Protein AF-A0A949NZ43-F1 (afdb_monomer_lite)

Radius of gyration: 20.37 Å; chains: 1; bounding box: 43×43×50 Å

Sequence (128 aa):
MEMEAECYLTSGSRLFDVVDTLIDVDPRVDKVRLESRLESIEDSKSILVLIDRALALLKNYPGEGERYYEILSKSYLVFVKYGESEILETMNLSRSTFFRDKKKAVTLLGVILWGFVIPDIKKSQIQI

Secondary structure (DSSP, 8-state):
--TTSTTTTTTTHHHHHHHHHHTTS-HHHHHHHHHHHHHHHHHHHHHHHHHHHHHHHHHTSTTTHHHHHHHHIIIII-SSPPPHHHHHHHTT--HHHHHHHHHHHHHHHHHHIIIIIHHHHHHHHT--

Structure (mmCIF, N/CA/C/O backbone):
data_AF-A0A949NZ43-F1
#
_entry.id   AF-A0A949NZ43-F1
#
loop_
_atom_site.group_PDB
_atom_site.id
_atom_site.type_symbol
_atom_site.label_atom_id
_atom_site.label_alt_id
_atom_site.label_comp_id
_atom_site.label_asym_id
_atom_site.label_entity_id
_atom_site.label_seq_id
_atom_site.pdbx_PDB_ins_code
_atom_site.Cartn_x
_atom_site.Cartn_y
_atom_site.Cartn_z
_atom_site.occupancy
_atom_site.B_iso_or_equiv
_atom_site.auth_seq_id
_atom_site.auth_comp_id
_atom_site.auth_asym_id
_atom_site.auth_atom_id
_atom_site.pdbx_PDB_model_num
ATOM 1 N N . MET A 1 1 ? -15.725 20.362 -19.764 1.00 46.91 1 MET A N 1
ATOM 2 C CA . MET A 1 1 ? -15.451 18.921 -19.608 1.00 46.91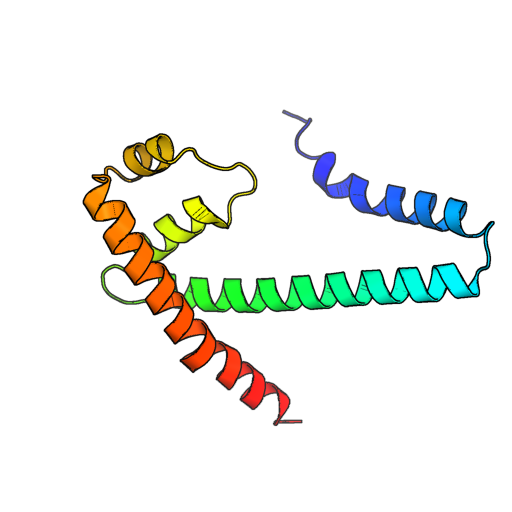 1 MET A CA 1
ATOM 3 C C . MET A 1 1 ? -14.817 18.487 -20.914 1.00 46.91 1 MET A C 1
ATOM 5 O O . MET A 1 1 ? -15.545 18.242 -21.852 1.00 46.91 1 MET A O 1
ATOM 9 N N . GLU A 1 2 ? -13.490 18.593 -21.004 1.00 46.75 2 GLU A N 1
ATOM 10 C CA . GLU A 1 2 ? -12.688 18.233 -22.198 1.00 46.75 2 GLU A CA 1
ATOM 11 C C . GLU A 1 2 ? -11.174 18.299 -21.900 1.00 46.75 2 GLU A C 1
ATOM 13 O O . GLU A 1 2 ? -10.379 17.659 -22.571 1.00 46.75 2 GLU A O 1
ATOM 18 N N . MET A 1 3 ? -10.764 18.966 -20.814 1.00 42.78 3 MET A N 1
ATOM 19 C CA . MET A 1 3 ? -9.352 19.114 -20.429 1.00 42.78 3 MET A CA 1
ATOM 20 C C . MET A 1 3 ? -8.718 17.865 -19.771 1.00 42.78 3 MET A C 1
ATOM 22 O O . MET A 1 3 ? -7.508 17.813 -19.584 1.00 42.78 3 MET A O 1
ATOM 26 N N . GLU A 1 4 ? -9.507 16.846 -19.409 1.00 46.94 4 GLU A N 1
ATOM 27 C CA . GLU A 1 4 ? -9.017 15.652 -18.690 1.00 46.94 4 GLU A CA 1
ATOM 28 C C . GLU A 1 4 ? -8.576 14.507 -19.621 1.00 46.94 4 GLU A C 1
ATOM 30 O O . GLU A 1 4 ? -7.865 13.604 -19.185 1.00 46.94 4 GLU A O 1
ATOM 35 N N . ALA A 1 5 ? -8.927 14.552 -20.911 1.00 44.78 5 ALA A N 1
ATOM 36 C CA . ALA A 1 5 ? -8.584 13.496 -21.871 1.00 44.78 5 ALA A CA 1
ATOM 37 C C . ALA A 1 5 ? -7.208 13.696 -22.541 1.00 44.78 5 ALA A C 1
ATOM 39 O O . ALA A 1 5 ? -6.562 12.728 -22.939 1.00 44.78 5 ALA A O 1
ATOM 40 N N . GLU A 1 6 ? -6.716 14.935 -22.622 1.00 41.78 6 GLU A N 1
ATOM 41 C CA . GLU A 1 6 ? -5.472 15.270 -23.336 1.00 41.78 6 GLU A CA 1
ATOM 42 C C . GLU A 1 6 ? -4.194 14.884 -22.566 1.00 41.78 6 GLU A C 1
ATOM 44 O O . GLU A 1 6 ? -3.139 14.644 -23.160 1.00 41.78 6 GLU A O 1
ATOM 49 N N . CYS A 1 7 ? -4.275 14.745 -21.238 1.00 43.00 7 CYS A N 1
ATOM 50 C CA . CYS A 1 7 ? -3.116 14.405 -20.407 1.00 43.00 7 CYS A CA 1
ATOM 51 C C . CYS A 1 7 ? -2.701 12.923 -20.530 1.00 43.00 7 CYS A C 1
ATOM 53 O O . CYS A 1 7 ? -1.537 12.582 -20.322 1.00 43.00 7 CYS A O 1
ATOM 55 N N . TYR A 1 8 ? -3.620 12.040 -20.937 1.00 43.44 8 TYR A N 1
ATOM 56 C CA . TYR A 1 8 ? -3.359 10.598 -21.035 1.00 43.44 8 TYR A CA 1
ATOM 57 C C . TYR A 1 8 ? -2.702 10.165 -22.353 1.00 43.44 8 TYR A C 1
ATOM 59 O O . TYR A 1 8 ? -2.080 9.105 -22.396 1.00 43.44 8 TYR A O 1
ATOM 67 N N . LEU A 1 9 ? -2.784 10.976 -23.413 1.00 45.75 9 LEU A N 1
ATOM 68 C CA . LEU A 1 9 ? -2.269 10.616 -24.744 1.00 45.75 9 LEU A CA 1
ATOM 69 C C . LEU A 1 9 ? -0.952 11.325 -25.109 1.00 45.75 9 LEU A C 1
ATOM 71 O O . LEU A 1 9 ? -0.195 10.834 -25.943 1.00 45.75 9 LEU A O 1
ATOM 75 N N . THR A 1 10 ? -0.617 12.433 -24.443 1.00 43.03 10 THR A N 1
ATOM 76 C CA . THR A 1 10 ? 0.499 13.309 -24.856 1.00 43.03 10 THR A CA 1
ATOM 77 C C . THR A 1 10 ? 1.888 12.848 -24.367 1.00 43.03 10 THR A C 1
ATOM 79 O O . THR A 1 10 ? 2.912 13.385 -24.792 1.00 43.03 10 THR A O 1
ATOM 82 N N . SER A 1 11 ? 1.971 11.828 -23.503 1.00 47.66 11 SER A N 1
ATOM 83 C CA . SER A 1 11 ? 3.257 11.343 -22.958 1.00 47.66 11 SER A CA 1
ATOM 84 C C . SER A 1 11 ? 4.116 10.557 -23.957 1.00 47.66 11 SER A C 1
ATOM 86 O O . SER A 1 11 ? 5.326 10.466 -23.766 1.00 47.66 11 SER A O 1
ATOM 88 N N . GLY A 1 12 ? 3.523 9.998 -25.018 1.00 49.03 12 GLY A N 1
ATOM 89 C CA . GLY A 1 12 ? 4.253 9.201 -26.011 1.00 49.03 12 GLY A CA 1
ATOM 90 C C . GLY A 1 12 ? 5.008 10.053 -27.031 1.00 49.03 12 GLY A C 1
ATOM 91 O O . GLY A 1 12 ? 6.197 9.843 -27.249 1.00 49.03 12 GLY A O 1
ATOM 92 N N . SER A 1 13 ? 4.342 11.052 -27.615 1.00 48.06 13 SER A N 1
ATOM 93 C CA . SER A 1 13 ? 4.901 11.857 -28.713 1.00 48.06 13 SER A CA 1
ATOM 94 C C . SER A 1 13 ? 6.099 12.708 -28.283 1.00 48.06 13 SER A C 1
ATOM 96 O O . SER A 1 13 ? 7.092 12.769 -28.995 1.00 48.06 13 SER A O 1
ATOM 98 N N . ARG A 1 14 ? 6.074 13.265 -27.064 1.00 55.22 14 ARG A N 1
ATOM 99 C CA . ARG A 1 14 ? 7.196 14.060 -26.529 1.00 55.22 14 ARG A CA 1
ATOM 100 C C . ARG A 1 14 ? 8.450 13.232 -26.252 1.00 55.22 14 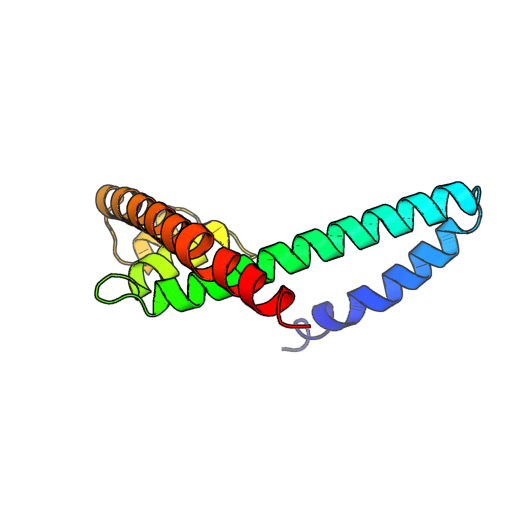ARG A C 1
ATOM 102 O O . ARG A 1 14 ? 9.543 13.780 -26.222 1.00 55.22 14 ARG A O 1
ATOM 109 N N . LEU A 1 15 ? 8.302 11.928 -26.011 1.00 55.16 15 LEU A N 1
ATOM 110 C CA . LEU A 1 15 ? 9.432 11.034 -25.768 1.00 55.16 15 LEU A CA 1
ATOM 111 C C . LEU A 1 15 ? 10.207 10.766 -27.060 1.00 55.16 15 LEU A C 1
ATOM 113 O O . LEU A 1 15 ? 11.430 10.779 -27.017 1.00 55.16 15 LEU A O 1
ATOM 117 N N . PHE A 1 16 ? 9.511 10.590 -28.188 1.00 56.31 16 PHE A N 1
ATOM 118 C CA . PHE A 1 16 ? 10.148 10.447 -29.500 1.00 56.31 16 PHE A CA 1
ATOM 119 C C . PHE A 1 16 ? 10.861 11.734 -29.929 1.00 56.31 16 PHE A C 1
ATOM 121 O O . PHE A 1 16 ? 12.014 11.659 -30.337 1.00 56.31 16 PHE A O 1
ATOM 128 N N . ASP A 1 17 ? 10.250 12.905 -29.715 1.00 57.34 17 ASP A N 1
ATOM 129 C CA . ASP A 1 17 ? 10.888 14.198 -30.016 1.00 57.34 17 ASP A CA 1
ATOM 130 C C . ASP A 1 17 ? 12.140 14.448 -29.150 1.00 57.34 17 ASP A C 1
ATOM 132 O O . ASP A 1 17 ? 13.156 14.950 -29.627 1.00 57.34 17 ASP A O 1
ATOM 136 N N . VAL A 1 18 ? 12.105 14.064 -27.865 1.00 61.53 18 VAL A N 1
ATOM 137 C CA . VAL A 1 18 ? 13.271 14.159 -26.967 1.00 61.53 18 VAL A CA 1
ATOM 138 C C . VAL A 1 18 ? 14.358 13.158 -27.365 1.00 61.53 18 VAL A C 1
ATOM 140 O O . VAL A 1 18 ? 15.538 13.500 -27.300 1.00 61.53 18 VAL A O 1
ATOM 143 N N . VAL A 1 19 ? 13.977 11.953 -27.804 1.00 59.47 19 VAL A N 1
ATOM 144 C CA . VAL A 1 19 ? 14.907 10.957 -28.355 1.00 59.47 19 VAL A CA 1
ATOM 145 C C . VAL A 1 19 ? 15.590 11.503 -29.610 1.00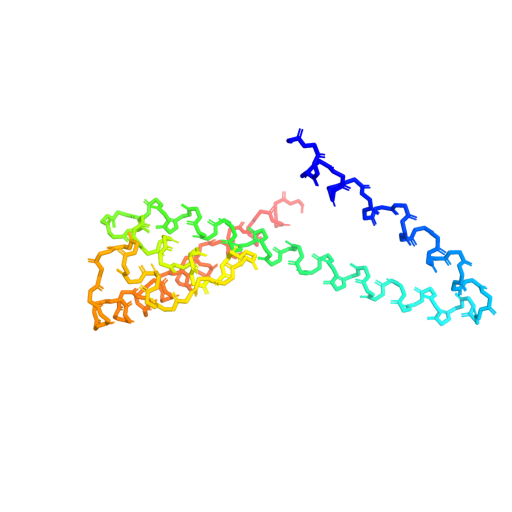 59.47 19 VAL A C 1
ATOM 147 O O . VAL A 1 19 ? 16.811 11.433 -29.662 1.00 59.47 19 VAL A O 1
ATOM 150 N N . ASP A 1 20 ? 14.865 12.136 -30.539 1.00 60.34 20 ASP A N 1
ATOM 151 C CA . ASP A 1 20 ? 15.448 12.726 -31.757 1.00 60.34 20 ASP A CA 1
ATOM 152 C C . ASP A 1 20 ? 16.444 13.858 -31.456 1.00 60.34 20 ASP A C 1
ATOM 154 O O . ASP A 1 20 ? 17.500 13.940 -32.083 1.00 60.34 20 ASP A O 1
ATOM 158 N N . THR A 1 21 ? 16.179 14.694 -30.445 1.00 59.75 21 THR A N 1
ATOM 159 C CA . THR A 1 21 ? 17.123 15.757 -30.032 1.00 59.75 21 THR A CA 1
ATOM 160 C C . THR A 1 21 ? 18.366 15.251 -29.287 1.00 59.75 21 THR A C 1
ATOM 162 O O . THR A 1 21 ? 19.367 15.962 -29.226 1.00 59.75 21 THR A O 1
ATOM 165 N N . LEU A 1 22 ? 18.327 14.039 -28.719 1.00 56.44 22 LEU A N 1
ATOM 166 C CA . LEU A 1 22 ? 19.456 13.411 -28.017 1.00 56.44 22 LEU A CA 1
ATOM 167 C C . LEU A 1 22 ? 20.410 12.662 -28.964 1.00 56.44 22 LEU A C 1
ATOM 169 O O . LEU A 1 22 ? 21.486 12.264 -28.539 1.00 56.44 22 LEU A O 1
ATOM 173 N N . ILE A 1 23 ? 20.048 12.480 -30.239 1.00 54.22 23 ILE A N 1
ATOM 174 C CA . ILE A 1 23 ? 20.859 11.751 -31.235 1.00 54.22 23 ILE A CA 1
ATOM 175 C C . ILE A 1 23 ? 22.094 12.556 -31.704 1.00 54.22 23 ILE A C 1
ATOM 177 O O . ILE A 1 23 ? 22.992 11.989 -32.324 1.00 54.22 23 ILE A O 1
ATOM 181 N N . ASP A 1 24 ? 22.186 13.852 -31.378 1.00 57.03 24 ASP A N 1
ATOM 182 C CA . ASP A 1 24 ? 23.273 14.747 -31.821 1.00 57.03 24 ASP A CA 1
ATOM 183 C C . ASP A 1 24 ? 24.510 14.756 -30.882 1.00 57.03 24 ASP A C 1
ATOM 185 O O . ASP A 1 24 ? 25.476 15.490 -31.098 1.00 57.03 24 ASP A O 1
ATOM 189 N N . VAL A 1 25 ? 24.510 13.923 -29.832 1.00 60.75 25 VAL A N 1
ATOM 190 C CA . VAL A 1 25 ? 25.639 13.686 -28.906 1.00 60.75 25 VAL A CA 1
ATOM 191 C C . VAL A 1 25 ? 25.952 12.180 -28.888 1.00 60.75 25 VAL A C 1
ATOM 193 O O . VAL A 1 25 ? 25.112 11.385 -29.292 1.00 60.75 25 VAL A O 1
ATOM 196 N N . ASP A 1 26 ? 27.188 11.785 -28.529 1.00 62.69 26 ASP A N 1
ATOM 197 C CA . ASP A 1 26 ? 27.739 10.422 -28.695 1.00 62.69 26 ASP A CA 1
ATOM 198 C C . ASP A 1 26 ? 26.678 9.297 -28.564 1.00 62.69 26 ASP A C 1
ATOM 200 O O . ASP A 1 26 ? 26.264 8.947 -27.450 1.00 62.69 26 ASP A O 1
ATOM 204 N N . PRO A 1 27 ? 26.276 8.670 -29.690 1.00 60.50 27 PRO A N 1
ATOM 205 C CA . PRO A 1 27 ? 25.131 7.764 -29.736 1.00 60.50 27 PRO A CA 1
ATOM 206 C C . PRO A 1 27 ? 25.316 6.490 -28.902 1.00 60.50 27 PRO A C 1
ATOM 208 O O . PRO A 1 27 ? 24.348 5.769 -28.649 1.00 60.50 27 PRO A O 1
ATOM 211 N N . ARG A 1 28 ? 26.539 6.177 -28.450 1.00 61.72 28 ARG A N 1
ATOM 212 C CA . ARG A 1 28 ? 26.787 5.047 -27.541 1.00 61.72 28 ARG A CA 1
ATOM 213 C C . ARG A 1 28 ? 26.472 5.412 -26.095 1.00 61.72 28 ARG A C 1
ATOM 215 O O . ARG A 1 28 ? 25.911 4.584 -25.380 1.00 61.72 28 ARG A O 1
ATOM 222 N N . VAL A 1 29 ? 26.814 6.629 -25.676 1.00 63.38 29 VAL A N 1
ATOM 223 C CA . VAL A 1 29 ? 26.576 7.114 -24.309 1.00 63.38 29 VAL A CA 1
ATOM 224 C C . VAL A 1 29 ? 25.077 7.313 -24.071 1.00 63.38 29 VAL A C 1
ATOM 226 O O . VAL A 1 29 ? 24.565 6.895 -23.029 1.00 63.38 29 VAL A O 1
ATOM 229 N N . ASP A 1 30 ? 24.350 7.846 -25.055 1.00 69.00 30 ASP A N 1
ATOM 230 C CA . ASP A 1 30 ? 22.903 8.058 -24.940 1.00 69.00 30 ASP A CA 1
ATOM 231 C C . ASP A 1 30 ? 22.090 6.769 -25.059 1.00 69.00 30 ASP A C 1
ATOM 233 O O . ASP A 1 30 ? 21.117 6.599 -24.320 1.00 69.00 30 ASP A O 1
ATOM 237 N N . LYS A 1 31 ? 22.524 5.807 -25.884 1.00 72.75 31 LYS A N 1
ATOM 238 C CA . LYS A 1 31 ? 21.900 4.478 -25.926 1.00 72.75 31 LYS A CA 1
ATOM 239 C C . LYS A 1 31 ? 21.990 3.774 -24.571 1.00 72.75 31 LYS A C 1
ATOM 241 O O . LYS A 1 31 ? 20.967 3.340 -24.052 1.00 72.75 31 LYS A O 1
ATOM 246 N N . VAL A 1 32 ? 23.181 3.711 -23.972 1.00 78.75 32 VAL A N 1
ATOM 247 C CA . VAL A 1 32 ? 23.380 3.062 -22.662 1.00 78.75 32 VAL A CA 1
ATOM 248 C C . VAL A 1 32 ? 22.566 3.764 -21.572 1.00 78.75 32 VAL A C 1
ATOM 250 O O . VAL A 1 32 ? 21.936 3.117 -20.734 1.00 78.75 32 VAL A O 1
ATOM 253 N N . ARG A 1 33 ? 22.523 5.101 -21.593 1.00 78.69 33 ARG A N 1
ATOM 254 C CA . ARG A 1 33 ? 21.726 5.885 -20.643 1.00 78.69 33 ARG A CA 1
ATOM 255 C C . ARG A 1 33 ? 20.223 5.665 -20.831 1.00 78.69 33 ARG A C 1
ATOM 257 O O . ARG A 1 33 ? 19.494 5.609 -19.841 1.00 78.69 33 ARG A O 1
ATOM 264 N N . LEU A 1 34 ? 19.750 5.555 -22.070 1.00 80.19 34 LEU A N 1
ATOM 265 C CA . LEU A 1 34 ? 18.351 5.270 -22.380 1.00 80.19 34 LEU A CA 1
ATOM 266 C C . LEU A 1 34 ? 17.958 3.859 -21.938 1.00 80.19 34 LEU A C 1
ATOM 268 O O . LEU A 1 34 ? 16.928 3.708 -21.284 1.00 80.19 34 LEU A O 1
ATOM 272 N N . GLU A 1 35 ? 18.784 2.860 -22.242 1.00 81.38 35 GLU A N 1
ATOM 273 C CA . GLU A 1 35 ? 18.579 1.470 -21.820 1.00 81.38 35 GLU A CA 1
ATOM 274 C C . GLU A 1 35 ? 18.498 1.372 -20.293 1.00 81.38 35 GLU A C 1
ATOM 276 O O . GLU A 1 35 ? 17.523 0.840 -19.769 1.00 81.38 35 GLU A O 1
ATOM 281 N N . SER A 1 36 ? 19.426 2.006 -19.569 1.00 84.62 36 SER A N 1
ATOM 282 C CA . SER A 1 36 ? 19.397 2.037 -18.100 1.00 84.62 36 SER A CA 1
ATOM 283 C C . SER A 1 36 ? 18.129 2.699 -17.538 1.00 84.62 36 SER A C 1
ATOM 285 O O . SER A 1 36 ? 17.557 2.248 -16.540 1.00 84.62 36 SER A O 1
ATOM 287 N N . ARG A 1 37 ? 17.649 3.773 -18.179 1.00 80.56 37 ARG A N 1
ATOM 288 C CA . ARG A 1 37 ? 16.391 4.419 -17.775 1.00 80.56 37 ARG A CA 1
ATOM 289 C C . ARG A 1 37 ? 15.185 3.531 -18.050 1.00 80.56 37 ARG A C 1
ATOM 291 O O . ARG A 1 37 ? 14.253 3.536 -17.248 1.00 80.56 37 ARG A O 1
ATOM 298 N N . LEU A 1 38 ? 15.183 2.814 -19.171 1.00 83.38 38 LEU A N 1
ATOM 299 C CA . LEU A 1 38 ? 14.109 1.895 -19.526 1.00 83.38 38 LEU A CA 1
ATOM 300 C C . LEU A 1 38 ? 14.046 0.722 -18.542 1.00 83.38 38 LEU A C 1
ATOM 302 O O . LEU A 1 38 ? 12.963 0.431 -18.042 1.00 83.38 38 LEU A O 1
ATOM 306 N N . GLU A 1 39 ? 15.197 0.146 -18.196 1.00 86.69 39 GLU A N 1
ATOM 307 C CA . GLU A 1 39 ? 15.332 -0.897 -17.172 1.00 86.69 39 GLU A CA 1
ATOM 308 C C . GLU A 1 39 ? 14.807 -0.406 -15.814 1.00 86.69 39 GLU A C 1
ATOM 310 O O . GLU A 1 39 ? 13.934 -1.027 -15.217 1.00 86.69 39 GLU A O 1
ATOM 315 N N . SER A 1 40 ? 15.204 0.796 -15.383 1.00 84.19 40 SER A N 1
ATOM 316 C CA . SER A 1 40 ? 14.703 1.390 -14.131 1.00 84.19 40 SER A CA 1
ATOM 317 C C . SER A 1 40 ? 13.175 1.568 -14.119 1.00 84.19 40 SER A C 1
ATOM 319 O O . SER A 1 40 ? 12.520 1.438 -13.078 1.00 84.19 40 SER A O 1
ATOM 321 N N . ILE A 1 41 ? 12.583 1.905 -15.271 1.00 84.75 41 ILE A N 1
ATOM 322 C CA . ILE A 1 41 ? 11.128 2.031 -15.426 1.00 84.75 41 ILE A CA 1
ATOM 323 C C . ILE A 1 41 ? 10.465 0.654 -15.374 1.00 84.75 41 ILE A C 1
ATOM 325 O O . ILE A 1 41 ? 9.399 0.521 -14.771 1.00 84.75 41 ILE A O 1
ATOM 329 N N . GLU A 1 42 ? 11.062 -0.350 -16.006 1.00 84.69 42 GLU A N 1
ATOM 330 C CA . GLU A 1 42 ? 10.580 -1.729 -15.979 1.00 84.69 42 GLU A CA 1
ATOM 331 C C . GLU A 1 42 ? 10.593 -2.293 -14.555 1.00 84.69 42 GLU A C 1
ATOM 333 O O . GLU A 1 42 ? 9.558 -2.771 -14.079 1.00 84.69 42 GLU A O 1
ATOM 338 N N . ASP A 1 43 ? 11.689 -2.099 -13.824 1.00 86.19 43 ASP A N 1
ATOM 339 C CA . ASP A 1 43 ? 11.800 -2.453 -12.410 1.00 86.19 43 ASP A CA 1
ATOM 340 C C . ASP A 1 43 ? 10.723 -1.756 -11.575 1.00 86.19 43 ASP A C 1
ATOM 342 O O . ASP A 1 43 ? 9.993 -2.404 -10.820 1.00 86.19 43 ASP A O 1
ATOM 346 N N . SER A 1 44 ? 10.550 -0.444 -11.761 1.00 86.69 44 SER A N 1
ATOM 347 C CA . SER A 1 44 ? 9.526 0.331 -11.049 1.00 86.69 44 SER A CA 1
ATOM 348 C C . SER A 1 44 ? 8.114 -0.193 -11.331 1.00 86.69 44 SER A C 1
ATOM 350 O O . SER A 1 44 ? 7.310 -0.342 -10.407 1.00 86.69 44 SER A O 1
ATOM 352 N N . LYS A 1 45 ? 7.805 -0.521 -12.593 1.00 86.56 45 LYS A N 1
ATOM 353 C CA . LYS A 1 45 ? 6.519 -1.121 -12.981 1.00 86.56 45 LYS A CA 1
ATOM 354 C C . LYS A 1 45 ? 6.325 -2.490 -12.339 1.00 86.56 45 LYS A C 1
ATOM 356 O O . LYS A 1 45 ? 5.228 -2.778 -11.865 1.00 86.56 45 LYS A O 1
ATOM 361 N N . SER A 1 46 ? 7.370 -3.314 -12.292 1.00 86.75 46 SER A N 1
ATOM 362 C CA . SER A 1 46 ? 7.297 -4.637 -11.668 1.00 86.75 46 SER A CA 1
ATOM 363 C C . SER A 1 46 ? 6.947 -4.529 -10.178 1.00 86.75 46 SER A C 1
ATOM 365 O O . SER A 1 46 ? 6.050 -5.227 -9.705 1.00 86.75 46 SER A O 1
ATOM 367 N N . ILE A 1 47 ? 7.554 -3.577 -9.460 1.00 90.25 47 ILE A N 1
ATOM 368 C CA . ILE A 1 47 ? 7.278 -3.319 -8.041 1.00 90.25 47 ILE A CA 1
ATOM 369 C C . ILE A 1 47 ? 5.828 -2.869 -7.836 1.00 90.25 47 ILE A C 1
ATOM 371 O O . ILE A 1 47 ? 5.172 -3.349 -6.910 1.00 90.25 47 ILE A O 1
ATOM 375 N N . LEU A 1 48 ? 5.301 -1.999 -8.703 1.00 89.06 48 LEU A N 1
ATOM 376 C CA . LEU A 1 48 ? 3.897 -1.577 -8.633 1.00 89.06 48 LEU A CA 1
ATOM 377 C C . LEU A 1 48 ? 2.943 -2.770 -8.762 1.00 89.06 48 LEU A C 1
ATOM 379 O O . LEU A 1 48 ? 2.045 -2.915 -7.938 1.00 89.06 48 LEU A O 1
ATOM 383 N N . VAL A 1 49 ? 3.198 -3.688 -9.699 1.00 89.38 49 VAL A N 1
ATOM 384 C CA . VAL A 1 49 ? 2.390 -4.911 -9.857 1.00 89.38 49 VAL A CA 1
ATOM 385 C C . VAL A 1 49 ? 2.422 -5.785 -8.595 1.00 89.38 49 VAL A C 1
ATOM 387 O O . VAL A 1 49 ? 1.399 -6.365 -8.218 1.00 89.38 49 VAL A O 1
ATOM 390 N N . LEU A 1 50 ? 3.572 -5.890 -7.919 1.00 92.06 50 LEU A N 1
ATOM 391 C CA . LEU A 1 50 ? 3.681 -6.620 -6.648 1.00 92.06 50 LEU A CA 1
ATOM 392 C C . LEU A 1 50 ? 2.837 -5.975 -5.547 1.00 92.06 50 LEU A C 1
ATOM 394 O O . LEU A 1 50 ? 2.122 -6.671 -4.821 1.00 92.06 50 LEU A O 1
ATOM 398 N N . ILE A 1 51 ? 2.921 -4.650 -5.433 1.00 93.25 51 ILE A N 1
ATOM 399 C CA . ILE A 1 51 ? 2.176 -3.874 -4.442 1.00 93.25 51 ILE A CA 1
ATOM 400 C C . ILE A 1 51 ? 0.671 -3.980 -4.707 1.00 93.25 51 ILE A C 1
ATOM 402 O O . ILE A 1 51 ? -0.074 -4.258 -3.770 1.00 93.25 51 ILE A O 1
ATOM 406 N N . ASP A 1 52 ? 0.226 -3.861 -5.959 1.00 91.69 52 ASP A N 1
ATOM 407 C CA . ASP A 1 52 ? -1.188 -3.979 -6.335 1.00 91.69 52 ASP A CA 1
ATOM 408 C C . ASP A 1 52 ? -1.765 -5.350 -5.961 1.00 91.69 52 ASP A C 1
ATOM 410 O O . ASP A 1 52 ? -2.842 -5.442 -5.365 1.00 91.69 52 ASP A O 1
ATOM 414 N N . ARG A 1 53 ? -1.018 -6.431 -6.225 1.00 93.69 53 ARG A N 1
ATOM 415 C CA . ARG A 1 53 ? -1.408 -7.787 -5.803 1.00 93.69 53 ARG A CA 1
ATOM 416 C C . ARG A 1 53 ? -1.499 -7.906 -4.283 1.00 93.69 53 ARG A C 1
ATOM 418 O O . ARG A 1 53 ? -2.462 -8.475 -3.767 1.00 93.69 53 ARG A O 1
ATOM 425 N N . ALA A 1 54 ? -0.520 -7.364 -3.560 1.00 96.06 54 ALA A N 1
ATOM 426 C CA . ALA A 1 54 ? -0.515 -7.398 -2.101 1.00 96.06 54 ALA A CA 1
ATOM 427 C C . ALA A 1 54 ? -1.682 -6.593 -1.505 1.00 96.06 54 ALA A C 1
ATOM 429 O O . ALA A 1 54 ? -2.320 -7.039 -0.553 1.00 96.06 54 ALA A O 1
ATOM 430 N N . LEU A 1 55 ? -2.012 -5.443 -2.091 1.00 95.88 55 LEU A N 1
ATOM 431 C CA . LEU A 1 55 ? -3.145 -4.618 -1.677 1.00 95.88 55 LEU A CA 1
ATOM 432 C C . LEU A 1 55 ? -4.487 -5.285 -1.959 1.00 95.88 55 LEU A C 1
ATOM 434 O O . LEU A 1 55 ? -5.385 -5.186 -1.128 1.00 95.88 55 LEU A O 1
ATOM 438 N N . ALA A 1 56 ? -4.623 -5.997 -3.080 1.00 95.69 56 ALA A N 1
ATOM 439 C CA . ALA A 1 56 ? -5.828 -6.767 -3.375 1.00 95.69 56 ALA A CA 1
ATOM 440 C C . ALA A 1 56 ? -6.062 -7.871 -2.330 1.00 95.69 56 ALA A C 1
ATOM 442 O O . ALA A 1 56 ? -7.184 -8.055 -1.858 1.00 95.69 56 ALA A O 1
ATOM 443 N N . LEU A 1 57 ? -5.009 -8.580 -1.915 1.00 96.19 57 LEU A N 1
ATOM 444 C CA . LEU A 1 57 ? -5.096 -9.564 -0.831 1.00 96.19 57 LEU A CA 1
ATOM 445 C C . LEU A 1 57 ? -5.385 -8.906 0.524 1.00 96.19 57 LEU A C 1
ATOM 447 O O . LEU A 1 57 ? -6.188 -9.425 1.293 1.00 96.19 57 LEU A O 1
ATOM 451 N N . LEU A 1 58 ? -4.772 -7.753 0.802 1.00 97.38 58 LEU A N 1
ATOM 452 C CA . LEU A 1 58 ? -4.990 -7.001 2.039 1.00 97.38 58 LEU A CA 1
ATOM 453 C C . LEU A 1 58 ? -6.431 -6.501 2.150 1.00 97.38 58 LEU A C 1
ATOM 455 O O . LEU A 1 58 ? -7.034 -6.617 3.211 1.00 97.38 58 LEU A O 1
ATOM 459 N N . LYS A 1 59 ? -6.992 -5.998 1.050 1.00 97.25 59 LYS A N 1
ATOM 460 C CA . LYS A 1 59 ? -8.384 -5.558 0.960 1.00 97.25 59 LYS A CA 1
ATOM 461 C C . LYS A 1 59 ? -9.357 -6.698 1.273 1.00 97.25 59 LYS A C 1
ATOM 463 O O . LYS A 1 59 ? -10.294 -6.517 2.039 1.00 97.25 59 LYS A O 1
ATOM 468 N N . ASN A 1 60 ? -9.080 -7.887 0.738 1.00 96.25 60 ASN A N 1
ATOM 469 C CA . ASN A 1 60 ? -9.881 -9.090 0.969 1.00 96.25 60 ASN A CA 1
ATOM 470 C C . ASN A 1 60 ? -9.592 -9.782 2.315 1.00 96.25 60 ASN A C 1
ATOM 472 O O . ASN A 1 60 ? -10.207 -10.805 2.622 1.00 96.25 60 ASN A O 1
ATOM 476 N N . TYR A 1 61 ? -8.655 -9.268 3.118 1.00 94.94 61 TYR A N 1
ATOM 477 C CA . TYR A 1 61 ? -8.343 -9.843 4.421 1.00 94.94 61 TYR A CA 1
ATOM 478 C C . TYR A 1 61 ? -9.531 -9.650 5.382 1.00 94.94 61 TYR A C 1
ATOM 480 O O . TYR A 1 61 ? -10.062 -8.541 5.484 1.00 94.94 61 TYR A O 1
ATOM 488 N N . PRO A 1 62 ? -9.964 -10.691 6.115 1.00 93.31 62 PRO A N 1
ATOM 489 C CA . PRO A 1 62 ? -11.150 -10.610 6.962 1.00 93.31 62 PRO A CA 1
ATOM 490 C C . PRO A 1 62 ? -11.014 -9.566 8.081 1.00 93.31 62 PRO A C 1
ATOM 492 O O . PRO A 1 62 ? -9.936 -9.342 8.636 1.00 93.31 62 PRO A O 1
ATOM 495 N N . GLY A 1 63 ? -12.140 -8.955 8.455 1.00 94.06 63 GLY A N 1
ATOM 496 C CA . GLY A 1 63 ? -12.193 -7.911 9.479 1.00 94.06 63 GLY A CA 1
ATOM 497 C C . GLY A 1 63 ? -11.765 -6.551 8.927 1.00 94.06 63 GLY A C 1
ATOM 498 O O . GLY A 1 63 ? -12.432 -5.995 8.064 1.00 94.06 63 GLY A O 1
ATOM 499 N N . GLU A 1 64 ? -10.648 -6.013 9.419 1.00 93.50 64 GLU A N 1
ATOM 500 C CA . GLU A 1 64 ? -10.202 -4.638 9.132 1.00 93.50 64 GLU A CA 1
ATOM 501 C C . GLU A 1 64 ? -9.443 -4.480 7.793 1.00 93.50 64 GLU A C 1
ATOM 503 O O . GLU A 1 64 ? -8.811 -3.447 7.569 1.00 93.50 64 GLU A O 1
ATOM 508 N N . GLY A 1 65 ? -9.462 -5.484 6.906 1.00 95.62 65 GLY A N 1
ATOM 509 C CA . GLY A 1 65 ? -8.707 -5.476 5.644 1.00 95.62 65 GLY A CA 1
ATOM 510 C C . GLY A 1 65 ? -9.054 -4.301 4.729 1.00 95.62 65 GLY A C 1
ATOM 511 O O . GLY A 1 65 ? -8.165 -3.554 4.319 1.00 95.62 65 GLY A O 1
ATOM 512 N N . GLU A 1 66 ? -10.346 -4.062 4.492 1.00 96.44 66 GLU A N 1
ATOM 513 C CA . GLU A 1 66 ? -10.836 -2.925 3.696 1.00 96.44 66 GLU A CA 1
ATOM 514 C C . GLU A 1 66 ? -10.379 -1.580 4.286 1.00 96.44 66 GLU A C 1
ATOM 516 O O . GLU A 1 66 ? -9.867 -0.710 3.581 1.00 96.44 66 GLU A O 1
ATOM 521 N N . ARG A 1 67 ? -10.477 -1.432 5.613 1.00 95.75 67 ARG A N 1
ATOM 522 C CA . ARG A 1 67 ? -10.055 -0.221 6.330 1.00 95.75 67 ARG A CA 1
ATOM 523 C C . ARG A 1 67 ? -8.554 0.018 6.187 1.00 95.75 67 ARG A C 1
ATOM 525 O O . ARG A 1 67 ? -8.119 1.146 5.962 1.00 95.75 67 ARG A O 1
ATOM 532 N N . TYR A 1 68 ? -7.745 -1.029 6.316 1.00 97.50 68 TYR A N 1
ATOM 533 C CA . TYR A 1 68 ? -6.301 -0.940 6.109 1.00 97.50 68 TYR A CA 1
ATOM 534 C C . TYR A 1 68 ? -5.955 -0.595 4.658 1.00 97.50 68 TYR A C 1
ATOM 536 O O . TYR A 1 68 ? -5.057 0.222 4.435 1.00 97.50 68 TYR A O 1
ATOM 544 N N . TYR A 1 69 ? -6.678 -1.161 3.688 1.00 96.94 69 TYR A N 1
ATOM 545 C CA . TYR A 1 69 ? -6.523 -0.829 2.273 1.00 96.94 69 TYR A CA 1
ATOM 546 C C . TYR A 1 69 ? -6.796 0.657 2.033 1.00 96.94 69 TYR A C 1
ATOM 548 O O . TYR A 1 69 ? -5.994 1.333 1.384 1.00 96.94 69 TYR A O 1
ATOM 556 N N . GLU A 1 70 ? -7.869 1.195 2.610 1.00 94.88 70 GLU A N 1
ATOM 557 C CA . GLU A 1 70 ? -8.235 2.599 2.453 1.00 94.88 70 GLU A CA 1
ATOM 558 C C . GLU A 1 70 ? -7.206 3.547 3.098 1.00 94.88 70 GLU A C 1
ATOM 560 O O . GLU A 1 70 ? -6.772 4.509 2.455 1.00 94.88 70 GLU A O 1
ATOM 565 N N . ILE A 1 71 ? -6.731 3.233 4.314 1.00 95.19 71 ILE A N 1
ATOM 566 C CA . ILE A 1 71 ? -5.671 4.001 4.996 1.00 95.19 71 ILE A CA 1
ATOM 567 C C . ILE A 1 71 ? -4.408 4.074 4.131 1.00 95.19 71 ILE A C 1
ATOM 569 O O . ILE A 1 71 ? -3.822 5.151 3.985 1.00 95.19 71 ILE A O 1
ATOM 573 N N . LEU A 1 72 ? -3.964 2.939 3.581 1.00 94.75 72 LEU A N 1
ATOM 574 C CA . LEU A 1 72 ? -2.751 2.873 2.765 1.00 94.75 72 LEU A CA 1
ATOM 575 C C . LEU A 1 72 ? -2.937 3.581 1.424 1.00 94.75 72 LEU A C 1
ATOM 577 O O . LEU A 1 72 ? -2.066 4.357 1.029 1.00 94.75 72 LEU A O 1
ATOM 581 N N . SER A 1 73 ? -4.085 3.379 0.777 1.00 92.25 73 SER A N 1
ATOM 582 C CA . SER A 1 73 ? -4.401 3.995 -0.512 1.00 92.25 73 SER A CA 1
ATOM 583 C C . SER A 1 73 ? -4.376 5.515 -0.416 1.00 92.25 73 SER A C 1
ATOM 585 O O . SER A 1 73 ? -3.637 6.165 -1.154 1.00 92.25 73 SER A O 1
ATOM 587 N N . LYS A 1 74 ? -5.079 6.084 0.570 1.00 90.62 74 LYS A N 1
ATOM 588 C CA . LYS A 1 74 ? -5.111 7.538 0.794 1.00 90.62 74 LYS A CA 1
ATOM 589 C C . LYS A 1 74 ? -3.785 8.099 1.315 1.00 90.62 74 LYS A C 1
ATOM 591 O O . LYS A 1 74 ? -3.472 9.253 1.043 1.00 90.62 74 LYS A O 1
ATOM 596 N N . SER A 1 75 ? -2.997 7.306 2.048 1.00 90.62 75 SER A N 1
ATOM 597 C CA . SER A 1 75 ? -1.702 7.752 2.587 1.00 90.62 75 SER A CA 1
ATOM 598 C C . SER A 1 75 ? -0.566 7.756 1.561 1.00 90.62 75 SER A C 1
ATOM 600 O O . SER A 1 75 ? 0.363 8.548 1.718 1.00 90.62 75 SER A O 1
ATOM 602 N N . TYR A 1 76 ? -0.579 6.835 0.591 1.00 89.81 76 TYR A N 1
ATOM 603 C CA . TYR A 1 76 ? 0.616 6.523 -0.205 1.00 89.81 76 TYR A CA 1
ATOM 604 C C . TYR A 1 76 ? 0.377 6.346 -1.707 1.00 89.81 76 TYR A C 1
ATOM 606 O O . TYR A 1 76 ? 1.325 6.520 -2.466 1.00 89.81 76 TYR A O 1
ATOM 614 N N . LEU A 1 77 ? -0.834 5.985 -2.143 1.00 86.31 77 LEU A N 1
ATOM 615 C CA . LEU A 1 77 ? -1.080 5.516 -3.519 1.00 86.31 77 LEU A CA 1
ATOM 616 C C . LEU A 1 77 ? -1.837 6.525 -4.384 1.00 86.31 77 LEU A C 1
ATOM 618 O O . LEU A 1 77 ? -2.131 6.265 -5.546 1.00 86.31 77 LEU A O 1
ATOM 622 N N . VAL A 1 78 ? -2.170 7.676 -3.814 1.00 81.25 78 VAL A N 1
ATOM 623 C CA . VAL A 1 78 ? -2.875 8.753 -4.504 1.00 81.25 78 VAL A CA 1
ATOM 624 C C . VAL A 1 78 ? -1.880 9.716 -5.138 1.00 81.25 78 VAL A C 1
ATOM 626 O O . VAL A 1 78 ? -0.865 10.074 -4.540 1.00 81.25 78 VAL A O 1
ATOM 629 N N . PHE A 1 79 ? -2.189 10.158 -6.357 1.00 76.25 79 PHE A N 1
ATOM 630 C CA . PHE A 1 79 ? -1.373 11.142 -7.069 1.00 76.25 79 PHE A CA 1
ATOM 631 C C . PHE A 1 79 ? -1.412 12.514 -6.378 1.00 76.25 79 PHE A C 1
ATOM 633 O O . PHE A 1 79 ? -0.389 13.181 -6.237 1.00 76.25 79 PHE A O 1
ATOM 640 N N . VAL A 1 80 ? -2.594 12.906 -5.892 1.00 79.94 80 VAL A N 1
ATOM 641 C CA . VAL A 1 80 ? -2.788 14.104 -5.070 1.00 79.94 80 VAL A CA 1
ATOM 642 C C . VAL A 1 80 ? -2.740 13.692 -3.605 1.00 79.94 80 VAL A C 1
ATOM 644 O O . VAL A 1 80 ? -3.553 12.889 -3.154 1.00 79.94 80 VAL A O 1
ATOM 647 N N . LYS A 1 81 ? -1.770 14.227 -2.862 1.00 78.12 81 LYS A N 1
ATOM 648 C CA . LYS A 1 81 ? -1.596 13.906 -1.443 1.00 78.12 81 LYS A CA 1
ATOM 649 C C . LYS A 1 81 ? -2.718 14.536 -0.626 1.00 78.12 81 LYS A C 1
ATOM 651 O O . LYS A 1 81 ? -2.798 15.758 -0.562 1.00 78.12 81 LYS A O 1
ATOM 656 N N . TYR A 1 82 ? -3.511 13.704 0.042 1.00 80.31 82 TYR A N 1
ATOM 657 C CA . TYR A 1 82 ? -4.402 14.173 1.097 1.00 80.31 82 TYR A CA 1
ATOM 658 C C . TYR A 1 82 ? -3.581 14.664 2.291 1.00 80.31 82 TYR A C 1
ATOM 660 O O . TYR A 1 82 ? -2.603 14.022 2.701 1.00 80.31 82 TYR A O 1
ATOM 668 N N . GLY A 1 83 ? -3.994 15.784 2.875 1.00 86.75 83 GLY A N 1
ATOM 669 C CA . GLY A 1 83 ? -3.513 16.201 4.185 1.00 86.75 83 GLY A CA 1
ATOM 670 C C . GLY A 1 83 ? -3.932 15.192 5.258 1.00 86.75 83 GLY A C 1
ATOM 671 O O . GLY A 1 83 ? -4.970 14.546 5.145 1.00 86.75 83 GLY A O 1
ATOM 672 N N . GLU A 1 84 ? -3.150 15.060 6.334 1.00 88.00 84 GLU A N 1
ATOM 673 C CA . GLU A 1 84 ? -3.499 14.155 7.443 1.00 88.00 84 GLU A CA 1
ATOM 674 C C . GLU A 1 84 ? -4.918 14.427 7.963 1.00 88.00 84 GLU A C 1
ATOM 676 O O . GLU A 1 84 ? -5.699 13.492 8.112 1.00 88.00 84 GLU A O 1
ATOM 681 N N . SER A 1 85 ? -5.265 15.699 8.183 1.00 89.88 85 SER A N 1
ATOM 682 C CA . SER A 1 85 ? -6.596 16.101 8.646 1.00 89.88 85 SER A CA 1
ATOM 683 C C . SER A 1 85 ? -7.702 15.669 7.683 1.00 89.88 85 SER A C 1
ATOM 685 O 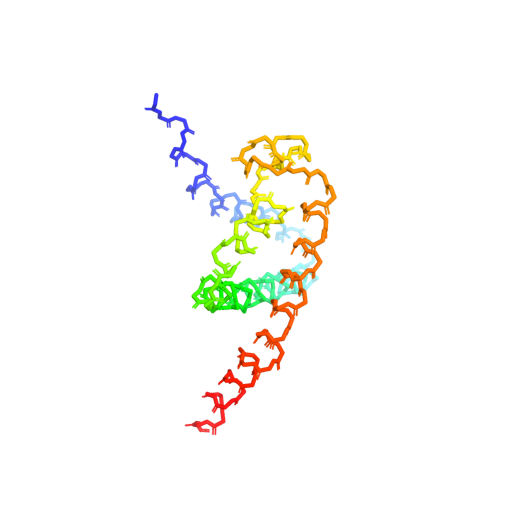O . SER A 1 85 ? -8.713 15.146 8.133 1.00 89.88 85 SER A O 1
ATOM 687 N N . GLU A 1 86 ? -7.485 15.786 6.370 1.00 91.81 86 GLU A N 1
ATOM 688 C CA . GLU A 1 86 ? -8.465 15.366 5.360 1.00 91.81 86 GLU A CA 1
ATOM 689 C C . GLU A 1 86 ? -8.686 13.851 5.392 1.00 91.81 86 GLU A C 1
ATOM 691 O O . GLU A 1 86 ? -9.820 13.390 5.275 1.00 91.8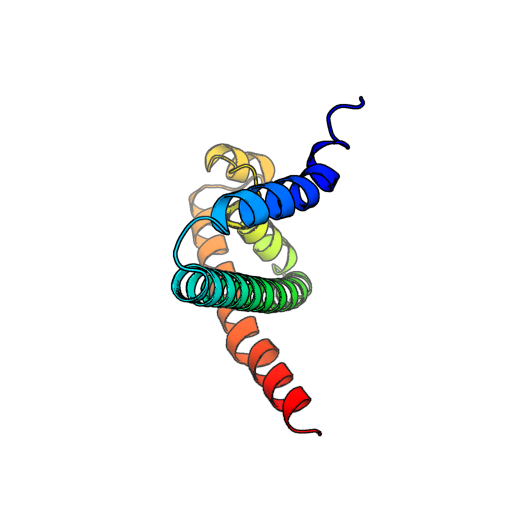1 86 GLU A O 1
ATOM 696 N N . ILE A 1 87 ? -7.625 13.058 5.589 1.00 91.69 87 ILE A N 1
ATOM 697 C CA . ILE A 1 87 ? -7.749 11.599 5.730 1.00 91.69 87 ILE A CA 1
ATOM 698 C C . ILE A 1 87 ? -8.531 11.257 7.002 1.00 91.69 87 ILE A C 1
ATOM 700 O O . ILE A 1 87 ? -9.430 10.416 6.960 1.00 91.69 87 ILE A O 1
ATOM 704 N N . LEU A 1 88 ? -8.206 11.906 8.126 1.00 93.19 88 LEU A N 1
ATOM 705 C CA . LEU A 1 88 ? -8.892 11.693 9.404 1.00 93.19 88 LEU A CA 1
ATOM 706 C C . LEU A 1 88 ? -10.382 12.035 9.314 1.00 93.19 88 LEU A C 1
ATOM 708 O O . LEU A 1 88 ? -11.204 11.259 9.797 1.00 93.19 88 LEU A O 1
ATOM 712 N N . GLU A 1 89 ? -10.724 13.151 8.673 1.00 93.06 89 GLU A N 1
ATOM 713 C CA . GLU A 1 89 ? -12.107 13.583 8.451 1.00 93.06 89 GLU A CA 1
ATOM 714 C C . GLU A 1 89 ? -12.845 12.634 7.504 1.00 93.06 89 GLU A C 1
ATOM 716 O O . GLU A 1 89 ? -13.916 12.136 7.848 1.00 93.06 89 GLU A O 1
ATOM 721 N N . THR A 1 90 ? -12.243 12.305 6.356 1.00 92.06 90 THR A N 1
ATOM 722 C CA . THR A 1 90 ? -12.846 11.416 5.348 1.00 92.06 90 THR A CA 1
ATOM 723 C C . THR A 1 90 ? -13.152 10.033 5.922 1.00 92.06 90 THR A C 1
ATOM 725 O O . THR A 1 90 ? -14.178 9.442 5.599 1.00 92.06 90 THR A O 1
ATOM 728 N N . MET A 1 91 ? -12.270 9.510 6.777 1.00 92.31 91 MET A N 1
ATOM 729 C CA . MET A 1 91 ? -12.426 8.186 7.388 1.00 92.31 91 MET A CA 1
ATOM 730 C C . MET A 1 91 ? -13.119 8.225 8.761 1.00 92.31 91 MET A C 1
ATOM 732 O O . MET A 1 91 ? -13.310 7.174 9.375 1.00 92.31 91 MET A O 1
ATOM 736 N N . ASN A 1 92 ? -13.477 9.414 9.261 1.00 94.38 92 ASN A N 1
ATOM 737 C CA . ASN A 1 92 ? -14.041 9.643 10.594 1.00 94.38 92 ASN A CA 1
ATOM 738 C C . ASN A 1 92 ? -13.222 8.982 11.727 1.00 94.38 92 ASN A C 1
ATOM 740 O O . ASN A 1 92 ? -13.751 8.266 12.584 1.00 94.38 92 ASN A O 1
ATOM 744 N N . LEU A 1 93 ? -11.899 9.184 11.713 1.00 93.94 93 LEU A N 1
ATOM 745 C CA . LEU A 1 93 ? -10.964 8.576 12.663 1.00 93.94 93 LEU A CA 1
ATOM 746 C C . LEU A 1 93 ? -10.329 9.601 13.594 1.00 93.94 93 LEU A C 1
ATOM 748 O O . LEU A 1 93 ? -9.897 10.675 13.186 1.00 93.94 93 LEU A O 1
ATOM 752 N N . SER A 1 94 ? -10.143 9.207 14.855 1.00 96.12 94 SER A N 1
ATOM 753 C CA . SER A 1 94 ? -9.221 9.926 15.728 1.00 96.12 94 SER A CA 1
ATOM 754 C C . SER A 1 94 ? -7.777 9.713 15.268 1.00 96.12 94 SER A C 1
ATOM 756 O O . SER A 1 94 ? -7.406 8.629 14.806 1.00 96.12 94 SER A O 1
ATOM 758 N N . ARG A 1 95 ? -6.923 10.720 15.482 1.00 94.81 95 ARG A N 1
ATOM 759 C CA . ARG A 1 95 ? -5.487 10.647 15.167 1.00 94.81 95 ARG A CA 1
ATOM 760 C C . ARG A 1 95 ? -4.815 9.405 15.770 1.00 94.81 95 ARG A C 1
ATOM 762 O O . ARG A 1 95 ? -4.065 8.710 15.090 1.00 94.81 95 ARG A O 1
ATOM 769 N N . SER A 1 96 ? -5.107 9.086 17.034 1.00 96.56 96 SER A N 1
ATOM 770 C CA . SER A 1 96 ? -4.533 7.917 17.719 1.00 96.56 96 SER A CA 1
ATOM 771 C C . SER A 1 96 ? -4.937 6.593 17.067 1.00 96.56 96 SER A C 1
ATOM 773 O O . SER A 1 96 ? -4.108 5.694 16.915 1.00 96.56 96 SER A O 1
ATOM 775 N N . THR A 1 97 ? -6.197 6.482 16.648 1.00 96.31 97 THR A N 1
ATOM 776 C CA . THR A 1 97 ? -6.712 5.307 15.945 1.00 96.31 97 THR A CA 1
ATOM 777 C C . THR A 1 97 ? -6.083 5.179 14.565 1.00 96.31 97 THR A C 1
ATOM 779 O O . THR A 1 97 ? -5.587 4.106 14.231 1.00 96.31 97 THR A O 1
ATOM 782 N N . PHE A 1 98 ? -6.005 6.277 13.812 1.00 96.12 98 PHE A N 1
ATOM 783 C CA . PHE A 1 98 ? -5.387 6.300 12.491 1.00 96.12 98 PHE A CA 1
ATOM 784 C C . PHE A 1 98 ? -3.936 5.814 12.510 1.00 96.12 98 PHE A C 1
ATOM 786 O O . PHE A 1 98 ? -3.594 4.903 11.765 1.00 96.12 98 PHE A O 1
ATOM 793 N N . PHE A 1 99 ? -3.082 6.348 13.388 1.00 96.00 99 PHE A N 1
ATOM 794 C CA . PHE A 1 99 ? -1.674 5.932 13.426 1.00 96.00 99 PHE A CA 1
ATOM 795 C C . PHE A 1 99 ? -1.489 4.479 13.871 1.00 96.00 99 PHE A C 1
ATOM 797 O O . PHE A 1 99 ? -0.620 3.774 13.348 1.00 96.00 99 PHE A O 1
ATOM 804 N N . ARG A 1 100 ? -2.318 4.004 14.806 1.00 97.50 100 ARG A N 1
ATOM 805 C CA . ARG A 1 100 ? -2.309 2.600 15.228 1.00 97.50 100 ARG A CA 1
ATOM 806 C C . ARG A 1 100 ? -2.711 1.677 14.079 1.00 97.50 100 ARG A C 1
ATOM 808 O O . ARG A 1 100 ? -2.030 0.683 13.837 1.00 97.50 100 ARG A O 1
ATOM 815 N N . ASP A 1 101 ? -3.787 2.006 13.376 1.00 96.81 101 ASP A N 1
ATOM 816 C CA . ASP A 1 101 ? -4.316 1.180 12.292 1.00 96.81 101 ASP A CA 1
ATOM 817 C C . ASP A 1 101 ? -3.419 1.253 11.055 1.00 96.81 101 ASP A C 1
ATOM 819 O O . ASP A 1 101 ? -3.142 0.225 10.448 1.00 96.81 101 ASP A O 1
ATOM 823 N N . LYS A 1 102 ? -2.838 2.419 10.756 1.00 96.94 102 LYS A N 1
ATOM 824 C CA . LYS A 1 102 ? -1.807 2.586 9.724 1.00 96.94 102 LYS A CA 1
ATOM 825 C C . LYS A 1 102 ? -0.595 1.697 9.983 1.00 96.94 102 LYS A C 1
ATOM 827 O O . LYS A 1 102 ? -0.113 1.041 9.063 1.00 96.94 102 LYS A O 1
ATOM 832 N N . LYS A 1 103 ? -0.125 1.617 11.233 1.00 97.88 103 LYS A N 1
ATOM 833 C CA . LYS A 1 103 ? 0.968 0.706 11.604 1.00 97.88 103 LYS A CA 1
ATOM 834 C C . LYS A 1 103 ? 0.585 -0.755 11.349 1.00 97.88 103 LYS A C 1
ATOM 836 O O . LYS A 1 103 ? 1.366 -1.479 10.739 1.00 97.88 103 LYS A O 1
ATOM 841 N N . LYS A 1 104 ? -0.614 -1.174 11.767 1.00 97.88 104 LYS A N 1
ATOM 842 C CA . LYS A 1 104 ? -1.118 -2.537 11.518 1.00 97.88 104 LYS A CA 1
ATOM 843 C C . LYS A 1 104 ? -1.256 -2.835 10.023 1.00 97.88 104 LYS A C 1
ATOM 845 O O . LYS A 1 104 ? -0.848 -3.908 9.594 1.00 97.88 104 LYS A O 1
ATOM 850 N N . ALA A 1 105 ? -1.760 -1.880 9.245 1.00 97.94 105 ALA A N 1
ATOM 851 C CA . ALA A 1 105 ? -1.916 -1.986 7.800 1.00 97.94 105 ALA A CA 1
ATOM 852 C C . ALA A 1 105 ? -0.570 -2.215 7.101 1.00 97.94 105 ALA A C 1
ATOM 854 O O . ALA A 1 105 ? -0.441 -3.156 6.324 1.00 97.94 105 ALA A O 1
ATOM 855 N N . VAL A 1 106 ? 0.455 -1.416 7.428 1.00 97.94 106 VAL A N 1
ATOM 856 C CA . VAL A 1 106 ? 1.815 -1.592 6.883 1.00 97.94 106 VAL A CA 1
ATOM 857 C C . VAL A 1 106 ? 2.391 -2.957 7.266 1.00 97.94 106 VAL A C 1
ATOM 859 O O . VAL A 1 106 ? 2.974 -3.635 6.422 1.00 97.94 106 VAL A O 1
ATOM 862 N N . THR A 1 107 ? 2.208 -3.393 8.517 1.00 98.06 107 THR A N 1
ATOM 863 C CA . THR A 1 107 ? 2.659 -4.722 8.956 1.00 98.06 107 THR A CA 1
ATOM 864 C C . THR A 1 107 ? 1.966 -5.841 8.179 1.00 98.06 107 THR A C 1
ATOM 866 O O . THR A 1 107 ? 2.646 -6.739 7.688 1.00 98.06 107 THR A O 1
ATOM 869 N N . LEU A 1 108 ? 0.640 -5.781 8.025 1.00 97.81 108 LEU A N 1
ATOM 870 C CA . LEU A 1 108 ? -0.118 -6.790 7.287 1.00 97.81 108 LEU A CA 1
ATOM 871 C C . LEU A 1 108 ? 0.263 -6.809 5.803 1.00 97.81 108 LEU A C 1
ATOM 873 O O . LEU A 1 108 ? 0.470 -7.887 5.250 1.00 97.81 108 LEU A O 1
ATOM 877 N N . LEU A 1 109 ? 0.427 -5.639 5.176 1.00 97.62 109 LEU A N 1
ATOM 878 C CA . LEU A 1 109 ? 0.885 -5.540 3.790 1.00 97.62 109 LEU A CA 1
ATOM 879 C C . LEU A 1 109 ? 2.255 -6.204 3.620 1.00 97.62 109 LEU A C 1
ATOM 881 O O . LEU A 1 109 ? 2.451 -6.956 2.671 1.00 97.62 109 LEU A O 1
ATOM 885 N N . GLY A 1 110 ? 3.180 -5.974 4.557 1.00 97.00 110 GLY A N 1
ATOM 886 C CA . GLY A 1 110 ? 4.486 -6.631 4.564 1.00 97.00 110 GLY A CA 1
ATOM 887 C C . GLY A 1 110 ? 4.373 -8.155 4.656 1.00 97.00 110 GLY A C 1
ATOM 888 O O . GLY A 1 110 ? 4.988 -8.862 3.862 1.00 97.00 110 GLY A O 1
ATOM 889 N N . VAL A 1 111 ? 3.548 -8.672 5.572 1.00 97.25 111 VAL A N 1
ATOM 890 C CA . VAL A 1 111 ? 3.305 -10.121 5.695 1.00 97.25 111 VAL A CA 1
ATOM 891 C C . VAL A 1 111 ? 2.745 -10.701 4.394 1.00 97.25 111 VAL A C 1
ATOM 893 O O . VAL A 1 111 ? 3.217 -11.740 3.941 1.00 97.25 111 VAL A O 1
ATOM 896 N N . ILE A 1 112 ? 1.786 -10.022 3.764 1.00 97.12 112 ILE A N 1
ATOM 897 C CA . ILE A 1 112 ? 1.193 -10.451 2.493 1.00 97.12 112 ILE A CA 1
ATOM 898 C C . ILE A 1 112 ? 2.234 -10.450 1.366 1.00 97.12 112 ILE A C 1
ATOM 900 O O . ILE A 1 112 ? 2.367 -11.432 0.633 1.00 97.12 112 ILE A O 1
ATOM 904 N N . LEU A 1 113 ? 2.994 -9.363 1.243 1.00 95.81 113 LEU A N 1
ATOM 905 C CA . LEU A 1 113 ? 3.968 -9.176 0.174 1.00 95.81 113 LEU A CA 1
ATOM 906 C C . LEU A 1 113 ? 5.079 -10.234 0.234 1.00 95.81 113 LEU A C 1
ATOM 908 O O . LEU A 1 113 ? 5.325 -10.937 -0.746 1.00 95.81 113 LEU A O 1
ATOM 912 N N . TRP A 1 114 ? 5.719 -10.373 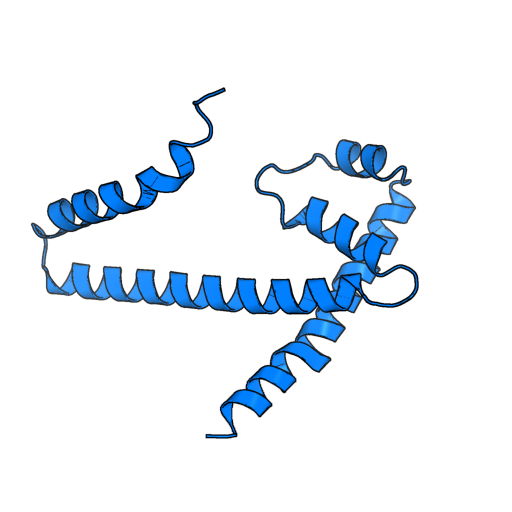1.397 1.00 95.25 114 TRP A N 1
ATOM 913 C CA . TRP A 1 114 ? 6.866 -11.266 1.578 1.00 95.25 114 TRP A CA 1
ATOM 914 C C . TRP A 1 114 ? 6.463 -12.723 1.822 1.00 95.25 114 TRP A C 1
ATOM 916 O O . TRP A 1 114 ? 7.215 -13.629 1.469 1.00 95.25 114 TRP A O 1
ATOM 926 N N . GLY A 1 115 ? 5.293 -12.961 2.418 1.00 94.69 115 GLY A N 1
ATOM 927 C CA . GLY A 1 115 ? 4.819 -14.298 2.778 1.00 94.69 115 GLY A CA 1
ATOM 928 C C . GLY A 1 115 ? 4.012 -15.004 1.691 1.00 94.69 115 GLY A C 1
ATOM 929 O O . GLY A 1 115 ? 3.981 -16.233 1.679 1.00 94.69 115 GLY A O 1
ATOM 930 N N . PHE A 1 116 ? 3.386 -14.258 0.775 1.00 93.44 116 PHE A N 1
ATOM 931 C CA . PHE A 1 116 ? 2.472 -14.825 -0.222 1.00 93.44 116 PHE A CA 1
ATOM 932 C C . PHE A 1 116 ? 2.821 -14.362 -1.640 1.00 93.44 116 PHE A C 1
ATOM 934 O O . PHE A 1 116 ? 3.179 -15.185 -2.478 1.00 93.44 116 PHE A O 1
ATOM 941 N N . VAL A 1 117 ? 2.826 -13.050 -1.901 1.00 93.50 117 VAL A N 1
ATOM 942 C CA . VAL A 1 117 ? 2.972 -12.516 -3.272 1.00 93.50 117 VAL A CA 1
ATOM 943 C C . VAL A 1 117 ? 4.324 -12.866 -3.903 1.00 93.50 117 VAL A C 1
ATOM 945 O O . VAL A 1 117 ? 4.365 -13.408 -5.008 1.00 93.50 117 VAL A O 1
ATOM 948 N N . ILE A 1 118 ? 5.436 -12.577 -3.221 1.00 91.56 118 ILE A N 1
ATOM 949 C CA . ILE A 1 118 ? 6.782 -12.851 -3.752 1.00 91.56 118 ILE A CA 1
ATOM 950 C C . ILE A 1 118 ? 7.041 -14.363 -3.890 1.00 91.56 118 ILE A C 1
ATOM 952 O O . ILE A 1 118 ? 7.486 -14.790 -4.963 1.00 91.56 118 ILE A O 1
ATOM 956 N N . PRO A 1 119 ? 6.745 -15.204 -2.876 1.00 91.75 119 PRO A N 1
ATOM 957 C CA . PRO A 1 119 ? 6.859 -16.653 -3.019 1.00 91.75 119 PRO A CA 1
ATOM 958 C C . PRO A 1 119 ? 6.039 -17.232 -4.178 1.00 91.75 119 PRO A C 1
ATOM 960 O O . PRO A 1 119 ? 6.534 -18.115 -4.881 1.00 91.75 119 PRO A O 1
ATOM 963 N N . ASP A 1 120 ? 4.822 -16.739 -4.415 1.00 89.19 120 ASP A N 1
ATOM 964 C CA . ASP A 1 120 ? 3.952 -17.249 -5.482 1.00 89.19 120 ASP A CA 1
ATOM 965 C C . ASP A 1 120 ? 4.477 -16.916 -6.881 1.00 89.19 120 ASP A C 1
ATOM 967 O O . ASP A 1 120 ? 4.407 -17.744 -7.796 1.00 89.19 120 ASP A O 1
ATOM 971 N N . ILE A 1 121 ? 5.094 -15.746 -7.051 1.00 82.81 121 ILE A N 1
ATOM 972 C CA . ILE A 1 121 ? 5.759 -15.384 -8.309 1.00 82.81 121 ILE A CA 1
ATOM 973 C C . ILE A 1 121 ? 6.976 -16.270 -8.539 1.00 82.81 121 ILE A C 1
ATOM 975 O O . ILE A 1 121 ? 7.150 -16.790 -9.641 1.00 82.81 121 ILE A O 1
ATOM 979 N N . LYS A 1 122 ? 7.772 -16.520 -7.494 1.00 76.44 122 LYS A N 1
ATOM 980 C CA . LYS A 1 122 ? 8.917 -17.429 -7.589 1.00 76.44 122 LYS A CA 1
ATOM 981 C C . LYS A 1 122 ? 8.481 -18.837 -8.010 1.00 76.44 122 LYS A C 1
ATOM 983 O O . LYS A 1 122 ? 9.123 -19.427 -8.868 1.00 76.44 122 LYS A O 1
ATOM 988 N N . LYS A 1 123 ? 7.375 -19.360 -7.470 1.00 74.62 123 LYS A N 1
ATOM 989 C CA . LYS A 1 123 ? 6.818 -20.663 -7.888 1.00 74.62 123 LYS A CA 1
ATOM 990 C C . LYS A 1 123 ? 6.338 -20.662 -9.340 1.00 74.62 123 LYS A C 1
ATOM 992 O O . LYS A 1 123 ? 6.521 -21.659 -10.028 1.00 74.62 123 LYS A O 1
ATOM 997 N N . SER A 1 124 ? 5.736 -19.565 -9.795 1.00 71.88 124 SER A N 1
ATOM 998 C CA . SER A 1 124 ? 5.200 -19.442 -11.158 1.00 71.88 124 SER A CA 1
ATOM 999 C C . SER A 1 124 ? 6.303 -19.364 -12.225 1.00 71.88 124 SER A C 1
ATOM 1001 O O . SER A 1 124 ? 6.105 -19.838 -13.334 1.00 71.88 124 SER A O 1
ATOM 1003 N N . GLN A 1 125 ? 7.473 -18.814 -11.883 1.00 60.53 125 GLN A N 1
ATOM 1004 C CA . GLN A 1 125 ? 8.645 -18.713 -12.770 1.00 60.53 125 GLN A CA 1
ATOM 1005 C C . GLN A 1 125 ? 9.467 -20.015 -12.862 1.00 60.53 125 GLN A C 1
ATOM 1007 O O . GLN A 1 125 ? 10.275 -20.161 -13.768 1.00 60.53 125 GLN A O 1
ATOM 1012 N N . ILE A 1 126 ? 9.277 -20.958 -11.931 1.00 59.59 126 ILE A N 1
ATOM 1013 C CA . ILE A 1 126 ? 10.011 -22.241 -11.877 1.00 59.59 126 ILE A CA 1
ATOM 1014 C C . ILE A 1 126 ? 9.255 -23.366 -12.624 1.00 59.59 126 ILE A C 1
ATOM 1016 O O . ILE A 1 126 ? 9.753 -24.480 -12.736 1.00 59.59 126 ILE A O 1
ATOM 1020 N N . GLN A 1 127 ? 8.055 -23.100 -13.154 1.00 46.00 127 GLN A N 1
ATOM 1021 C CA . GLN A 1 127 ? 7.253 -24.086 -13.900 1.00 46.00 127 GLN A CA 1
ATOM 1022 C C . GLN A 1 127 ? 7.471 -24.062 -15.428 1.00 46.00 127 GLN A C 1
ATOM 1024 O O . GLN A 1 127 ? 6.615 -24.556 -16.162 1.00 46.00 127 GLN A O 1
ATOM 1029 N N . ILE A 1 128 ? 8.590 -23.510 -15.912 1.00 39.03 128 ILE A N 1
ATOM 1030 C CA . ILE A 1 128 ? 8.986 -23.519 -17.334 1.00 39.03 128 ILE A CA 1
ATOM 1031 C C . ILE A 1 128 ? 10.308 -24.267 -17.487 1.00 39.03 128 ILE A C 1
ATOM 1033 O O . ILE A 1 128 ? 11.236 -23.963 -16.704 1.00 39.03 128 ILE A O 1
#

Foldseek 3Di:
DPVPPVVVPPPPVVVVVVVVVVCVPDNVVVVVVVVVVVVVVVVVVVVVVLLVVLLVVQCVDPDCSVVLSLLCCQCPVDPDHDDPVRSCVVSVHDPVRSVVSPVVSVVSSVCSSVVPSVVVVVVVVVPD

pLDDT: mean 80.76, std 18.05, range [39.03, 98.06]